Protein AF-A0A3A6NWC3-F1 (afdb_monomer)

Structure (mmCIF, N/CA/C/O backbone):
data_AF-A0A3A6NWC3-F1
#
_entry.id   AF-A0A3A6NWC3-F1
#
loop_
_atom_site.group_PDB
_atom_site.id
_atom_site.type_symbol
_atom_site.label_atom_id
_atom_site.label_alt_id
_atom_site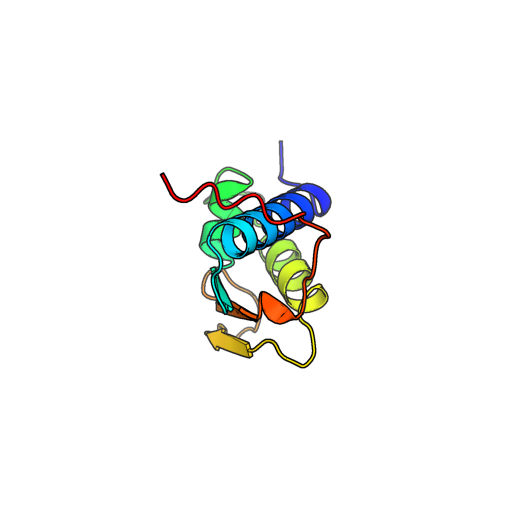.label_comp_id
_atom_site.label_asym_id
_atom_site.label_entity_id
_atom_site.label_seq_id
_atom_site.pdbx_PDB_ins_code
_atom_site.Cartn_x
_atom_site.Cartn_y
_atom_site.Cartn_z
_atom_site.occupancy
_atom_site.B_iso_or_equiv
_atom_site.auth_seq_id
_atom_site.auth_comp_id
_atom_site.auth_asym_id
_atom_site.auth_atom_id
_atom_site.pdbx_PDB_model_num
ATOM 1 N N . MET A 1 1 ? 21.451 2.843 -5.170 1.00 59.12 1 MET A N 1
ATOM 2 C CA . MET A 1 1 ? 21.120 1.464 -4.735 1.00 59.12 1 MET A CA 1
ATOM 3 C C . MET A 1 1 ? 19.718 1.138 -5.239 1.00 59.12 1 MET A C 1
ATOM 5 O O . MET A 1 1 ? 18.889 2.038 -5.213 1.00 59.12 1 MET A O 1
ATOM 9 N N . ALA A 1 2 ? 19.438 -0.071 -5.735 1.00 66.44 2 ALA A N 1
ATOM 10 C CA . ALA A 1 2 ? 18.072 -0.419 -6.150 1.00 66.44 2 ALA A CA 1
ATOM 11 C C . ALA A 1 2 ? 17.194 -0.714 -4.914 1.00 66.44 2 ALA A C 1
ATOM 13 O O . ALA A 1 2 ? 17.676 -1.408 -4.018 1.00 66.44 2 ALA A O 1
ATOM 14 N N . PRO A 1 3 ? 15.934 -0.239 -4.857 1.00 73.81 3 PRO A N 1
ATOM 15 C CA . PRO A 1 3 ? 15.071 -0.425 -3.690 1.00 73.81 3 PRO A CA 1
ATOM 16 C C . PRO A 1 3 ? 14.721 -1.903 -3.491 1.00 73.81 3 PRO A C 1
ATOM 18 O O . PRO A 1 3 ? 14.268 -2.571 -4.428 1.00 73.81 3 PRO A O 1
ATOM 21 N N . THR A 1 4 ? 14.942 -2.433 -2.288 1.00 83.19 4 THR A N 1
ATOM 22 C CA . THR A 1 4 ? 14.713 -3.837 -1.923 1.00 83.19 4 THR A CA 1
ATOM 23 C C . THR A 1 4 ? 13.231 -4.128 -1.642 1.00 83.19 4 THR A C 1
ATOM 25 O O . THR A 1 4 ? 12.399 -3.231 -1.585 1.00 83.19 4 THR A O 1
ATOM 28 N N . ALA A 1 5 ? 12.864 -5.411 -1.536 1.00 84.19 5 ALA A N 1
ATOM 29 C CA . ALA A 1 5 ? 11.494 -5.812 -1.200 1.00 84.19 5 ALA A CA 1
ATOM 30 C C . ALA A 1 5 ? 11.122 -5.305 0.205 1.00 84.19 5 ALA A C 1
ATOM 32 O O . ALA A 1 5 ? 10.017 -4.831 0.440 1.00 84.19 5 ALA A O 1
ATOM 33 N N . GLN A 1 6 ? 12.095 -5.341 1.112 1.00 85.88 6 GLN A N 1
ATOM 34 C CA . GLN A 1 6 ? 11.950 -4.855 2.471 1.00 85.88 6 GLN A CA 1
ATOM 35 C C . GLN A 1 6 ? 11.724 -3.341 2.522 1.00 85.88 6 GLN A C 1
ATOM 37 O O . GLN A 1 6 ? 10.893 -2.894 3.301 1.00 85.88 6 GLN A O 1
ATOM 42 N N . ASP A 1 7 ? 12.365 -2.559 1.649 1.00 85.88 7 ASP A N 1
ATOM 43 C CA . ASP A 1 7 ? 12.145 -1.106 1.610 1.00 85.88 7 ASP A CA 1
ATOM 44 C C . ASP A 1 7 ? 10.699 -0.756 1.213 1.00 85.88 7 ASP A C 1
ATOM 46 O O . ASP A 1 7 ? 10.074 0.119 1.813 1.00 85.88 7 ASP A O 1
ATOM 50 N N . PHE A 1 8 ? 10.122 -1.493 0.253 1.00 85.69 8 PHE A N 1
ATOM 51 C CA . PHE A 1 8 ? 8.706 -1.346 -0.109 1.00 85.69 8 PHE A CA 1
ATOM 52 C C . PHE A 1 8 ? 7.766 -1.769 1.023 1.00 85.69 8 PHE A C 1
ATOM 54 O O . PHE A 1 8 ? 6.756 -1.104 1.247 1.00 85.69 8 PHE A O 1
ATOM 61 N N . GLN A 1 9 ? 8.093 -2.852 1.735 1.00 89.19 9 GLN A N 1
ATOM 62 C CA . GLN A 1 9 ? 7.323 -3.300 2.896 1.00 89.19 9 GLN A CA 1
ATOM 63 C C . GLN A 1 9 ? 7.326 -2.233 4.000 1.00 89.19 9 GLN A C 1
ATOM 65 O O . GLN A 1 9 ? 6.260 -1.844 4.473 1.00 89.19 9 GLN A O 1
ATOM 70 N N . SER A 1 10 ? 8.499 -1.700 4.350 1.00 89.12 10 SER A N 1
ATOM 71 C CA . SER A 1 10 ? 8.649 -0.657 5.370 1.00 89.12 10 SER A CA 1
ATOM 72 C C . SER A 1 10 ? 7.864 0.607 5.018 1.00 89.12 10 SER A C 1
ATOM 74 O O . SER A 1 10 ? 7.114 1.116 5.847 1.00 89.12 10 SER A O 1
ATOM 76 N N . ALA A 1 11 ? 7.955 1.087 3.773 1.00 89.38 11 ALA A N 1
ATOM 77 C CA . ALA A 1 11 ? 7.210 2.272 3.346 1.00 89.38 11 ALA A CA 1
ATOM 78 C C . ALA A 1 11 ? 5.687 2.056 3.341 1.00 89.38 11 ALA A C 1
ATOM 80 O O . ALA A 1 11 ? 4.927 2.981 3.636 1.00 89.38 11 ALA A O 1
ATOM 81 N N . LEU A 1 12 ? 5.228 0.839 3.029 1.00 89.25 12 LEU A N 1
ATOM 82 C CA . LEU A 1 12 ? 3.812 0.485 3.105 1.00 89.25 12 LEU A CA 1
ATOM 83 C C . LEU A 1 12 ? 3.323 0.485 4.563 1.00 89.25 12 LEU A C 1
ATOM 85 O O . LEU A 1 12 ? 2.273 1.048 4.871 1.00 89.25 12 LEU A O 1
ATOM 89 N N . GLU A 1 13 ? 4.110 -0.081 5.476 1.00 88.56 13 GLU A N 1
ATOM 90 C CA . GLU A 1 13 ? 3.815 -0.073 6.910 1.00 88.56 13 GLU A CA 1
ATOM 91 C C . GLU A 1 13 ? 3.810 1.340 7.502 1.00 88.56 13 GLU A C 1
ATOM 93 O O . GLU A 1 13 ? 2.949 1.664 8.322 1.00 88.56 13 GLU A O 1
ATOM 98 N N . GLU A 1 14 ? 4.730 2.206 7.079 1.00 88.50 14 GLU A N 1
ATOM 99 C CA . GLU A 1 14 ? 4.730 3.622 7.452 1.00 88.50 14 GLU A CA 1
ATOM 100 C C . GLU A 1 14 ? 3.467 4.342 6.978 1.00 88.50 14 GLU A C 1
ATOM 102 O O . GLU A 1 14 ? 2.886 5.121 7.738 1.00 88.50 14 GLU A O 1
ATOM 107 N N . ALA A 1 15 ? 3.005 4.062 5.756 1.00 88.44 15 ALA A N 1
ATOM 108 C CA . ALA A 1 15 ? 1.755 4.613 5.245 1.00 88.44 15 ALA A CA 1
ATOM 109 C C . ALA A 1 15 ? 0.559 4.169 6.106 1.00 88.44 15 ALA A C 1
ATOM 111 O O . ALA A 1 15 ? -0.264 5.002 6.491 1.00 88.44 15 ALA A O 1
ATOM 112 N N . PHE A 1 16 ? 0.502 2.891 6.499 1.00 86.50 16 PHE A N 1
ATOM 113 C CA . PHE A 1 16 ? -0.535 2.390 7.408 1.00 86.50 16 PHE A CA 1
ATOM 114 C C . PHE A 1 16 ? -0.479 3.038 8.789 1.00 86.50 16 PHE A C 1
ATOM 116 O O . PHE A 1 16 ? -1.524 3.424 9.315 1.00 86.50 16 PHE A O 1
ATOM 123 N N . LYS A 1 17 ? 0.717 3.187 9.370 1.00 85.69 17 LYS A N 1
ATOM 124 C CA . LYS A 1 17 ? 0.909 3.871 10.658 1.00 85.69 17 LYS A CA 1
ATOM 125 C C . LYS A 1 17 ? 0.466 5.331 10.580 1.00 85.69 17 LYS A C 1
ATOM 127 O O . LYS A 1 17 ? -0.223 5.809 11.475 1.00 85.69 17 LYS A O 1
ATOM 132 N N . SER A 1 18 ? 0.819 6.032 9.503 1.00 86.00 18 SER A N 1
ATOM 133 C CA . SER A 1 18 ? 0.438 7.432 9.305 1.00 86.00 18 SER A CA 1
ATOM 134 C C . SER A 1 18 ? -1.078 7.604 9.182 1.00 86.00 18 SER A C 1
ATOM 136 O O . SER A 1 18 ? -1.642 8.449 9.875 1.00 86.00 18 SER A O 1
ATOM 138 N N . ALA A 1 19 ? -1.750 6.769 8.384 1.00 85.62 19 ALA A N 1
ATOM 139 C CA . ALA A 1 19 ? -3.208 6.804 8.250 1.00 85.62 19 ALA A CA 1
ATOM 140 C C . ALA A 1 19 ? -3.925 6.503 9.576 1.00 85.62 19 ALA A C 1
ATOM 142 O O . ALA A 1 19 ? -4.891 7.171 9.937 1.00 85.62 19 ALA A O 1
ATOM 143 N N . GLN A 1 20 ? -3.411 5.547 10.354 1.00 82.88 20 GLN A N 1
ATOM 144 C CA . GLN A 1 20 ? -3.944 5.249 11.686 1.00 82.88 20 GLN A CA 1
ATOM 145 C C . GLN A 1 20 ? -3.763 6.407 12.665 1.00 82.88 20 GLN A C 1
ATOM 147 O O . GLN A 1 20 ? -4.700 6.732 13.390 1.00 82.88 20 GLN A O 1
ATOM 152 N N . ASN A 1 21 ? -2.595 7.055 12.667 1.00 82.31 21 ASN A N 1
ATOM 153 C CA . ASN A 1 21 ? -2.338 8.224 13.511 1.00 82.3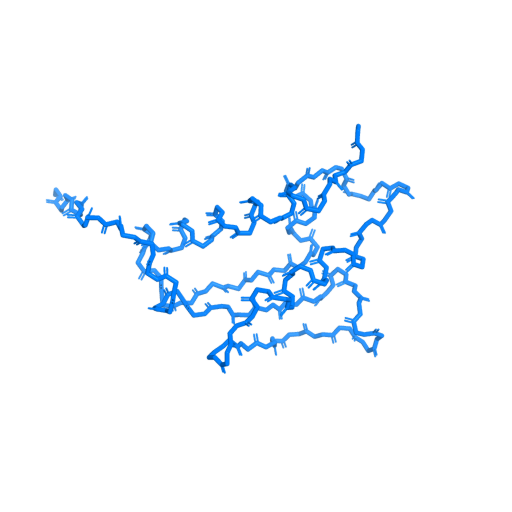1 21 ASN A CA 1
ATOM 154 C C . ASN A 1 21 ? -3.277 9.390 13.173 1.00 82.31 21 ASN A C 1
ATOM 156 O O . ASN A 1 21 ? -3.694 10.126 14.065 1.00 82.31 21 ASN A O 1
ATOM 160 N N . GLN A 1 22 ? -3.646 9.528 11.899 1.00 83.19 22 GLN A N 1
ATOM 161 C CA . GLN A 1 22 ? -4.628 10.512 11.438 1.00 83.19 22 GLN A CA 1
ATOM 162 C C . GLN A 1 22 ? -6.076 10.106 11.771 1.00 83.19 22 GLN A C 1
ATOM 164 O O . GLN A 1 22 ? -6.972 10.948 11.773 1.00 83.19 22 GLN A O 1
ATOM 169 N N . GLY A 1 23 ? -6.312 8.845 12.146 1.00 83.06 23 GLY A N 1
ATOM 170 C CA . GLY A 1 23 ? -7.644 8.310 12.424 1.00 83.06 23 GLY A CA 1
ATOM 171 C C . GLY A 1 23 ? -8.467 8.064 11.159 1.00 83.06 23 GLY A C 1
ATOM 172 O O . GLY A 1 23 ? -9.694 8.092 11.219 1.00 83.06 23 GLY A O 1
ATOM 173 N N . GLU A 1 24 ? -7.804 7.846 10.024 1.00 83.94 24 GLU A N 1
ATOM 174 C CA . GLU A 1 24 ? -8.452 7.555 8.748 1.00 83.94 24 GLU A CA 1
ATOM 175 C C . GLU A 1 24 ? -9.114 6.170 8.775 1.00 83.94 24 GLU A C 1
ATOM 177 O O . GLU A 1 24 ? -8.573 5.205 9.321 1.00 83.94 24 GLU A O 1
ATOM 182 N N . ALA A 1 25 ? -10.295 6.044 8.165 1.00 85.62 25 ALA A N 1
ATOM 183 C CA . ALA A 1 25 ? -10.988 4.758 8.057 1.00 85.62 25 ALA A CA 1
ATOM 184 C C . ALA A 1 25 ? -10.352 3.850 6.987 1.00 85.62 25 ALA A C 1
ATOM 186 O O . ALA A 1 25 ? -10.380 2.618 7.101 1.00 85.62 25 ALA A O 1
ATOM 187 N N . TYR A 1 26 ? -9.772 4.457 5.952 1.00 88.12 26 TYR A N 1
ATOM 188 C CA . TYR A 1 26 ? -9.118 3.793 4.835 1.00 88.12 26 TYR A CA 1
ATOM 189 C C . TYR A 1 26 ? -7.958 4.644 4.307 1.00 88.12 26 TYR A C 1
ATOM 191 O O . TYR A 1 26 ? -7.944 5.851 4.497 1.00 88.12 26 TYR A O 1
ATOM 199 N N . ILE A 1 27 ? -7.006 4.020 3.619 1.00 90.50 27 ILE A N 1
ATOM 200 C CA . ILE A 1 27 ? -5.926 4.706 2.905 1.00 90.50 27 ILE A CA 1
ATOM 201 C C . ILE A 1 27 ? -5.822 4.165 1.485 1.00 90.50 27 ILE A C 1
ATOM 203 O O . ILE A 1 27 ? -5.791 2.951 1.269 1.00 90.50 27 ILE A O 1
ATOM 207 N N . ASP A 1 28 ? -5.721 5.077 0.524 1.00 92.06 28 ASP A N 1
ATOM 208 C CA . ASP A 1 28 ? -5.543 4.754 -0.885 1.00 92.06 28 ASP A CA 1
ATOM 209 C C . ASP A 1 28 ? -4.058 4.851 -1.234 1.00 92.06 28 ASP A C 1
ATOM 211 O O . ASP A 1 28 ? -3.465 5.928 -1.222 1.00 92.06 28 ASP A O 1
ATOM 215 N N . ILE A 1 29 ? -3.438 3.710 -1.534 1.00 90.56 29 ILE A N 1
ATOM 216 C CA . ILE A 1 29 ? -2.015 3.643 -1.865 1.00 90.56 29 ILE A CA 1
ATOM 217 C C . ILE A 1 29 ? -1.869 3.305 -3.340 1.00 90.56 29 ILE A C 1
ATOM 219 O O . ILE A 1 29 ? -2.327 2.260 -3.813 1.00 90.56 29 ILE A O 1
ATOM 223 N N . LYS A 1 30 ? -1.182 4.188 -4.065 1.00 90.69 30 LYS A N 1
ATOM 224 C CA . LYS A 1 30 ? -0.793 3.988 -5.458 1.00 90.69 30 LYS A CA 1
ATOM 225 C C . LYS A 1 30 ? 0.627 3.439 -5.538 1.00 90.69 30 LYS A C 1
ATOM 227 O O . LYS A 1 30 ? 1.568 4.030 -5.014 1.00 90.69 30 LYS A O 1
ATOM 232 N N . SER A 1 31 ? 0.787 2.337 -6.262 1.00 86.19 31 SER A N 1
ATOM 233 C CA . SER A 1 31 ? 2.075 1.671 -6.523 1.00 86.19 31 SER A CA 1
ATOM 234 C C . SER A 1 31 ? 3.146 2.610 -7.084 1.00 86.19 31 SER A C 1
ATOM 236 O O . SER A 1 31 ? 4.297 2.558 -6.654 1.00 86.19 31 SER A O 1
ATOM 238 N N . GLY A 1 32 ? 2.773 3.500 -8.008 1.00 84.94 32 GLY A N 1
ATOM 239 C CA . GLY A 1 32 ? 3.680 4.506 -8.557 1.00 84.94 32 GLY A CA 1
ATOM 240 C C . GLY A 1 32 ? 4.189 5.503 -7.514 1.00 84.94 32 GLY A C 1
ATOM 241 O O . GLY A 1 32 ? 5.365 5.859 -7.544 1.00 84.94 32 GLY A O 1
ATOM 242 N N . ASP A 1 33 ? 3.342 5.915 -6.570 1.00 86.31 33 ASP A N 1
ATOM 243 C CA . ASP A 1 33 ? 3.717 6.882 -5.533 1.00 86.31 33 ASP A CA 1
ATOM 244 C C . ASP A 1 33 ? 4.529 6.211 -4.422 1.00 86.31 33 ASP A C 1
ATOM 246 O O . ASP A 1 33 ? 5.541 6.758 -3.985 1.00 86.31 33 ASP A O 1
ATOM 250 N N . LEU A 1 34 ? 4.172 4.976 -4.045 1.00 85.75 34 LEU A N 1
ATOM 251 C CA . LEU A 1 34 ? 4.981 4.154 -3.143 1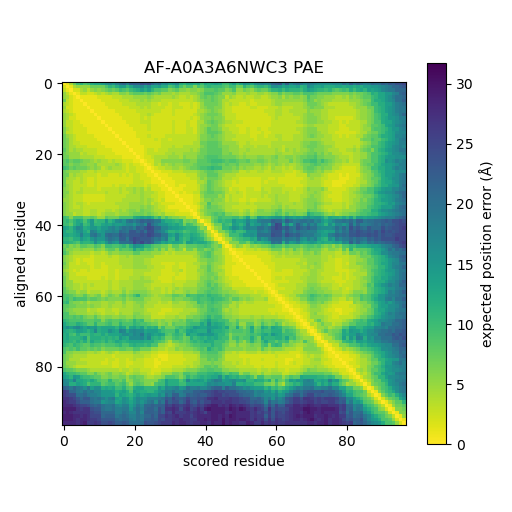.00 85.75 34 LEU A CA 1
ATOM 252 C C . LEU A 1 34 ? 6.386 3.939 -3.721 1.00 85.75 34 LEU A C 1
ATOM 254 O O . LEU A 1 34 ? 7.382 4.077 -3.017 1.00 85.75 34 LEU A O 1
ATOM 258 N N . HIS A 1 35 ? 6.484 3.673 -5.025 1.00 81.31 35 HIS A N 1
ATOM 259 C CA . HIS A 1 35 ? 7.772 3.480 -5.679 1.00 81.31 35 HIS A CA 1
ATOM 260 C C . HIS A 1 35 ? 8.614 4.757 -5.741 1.00 81.31 35 HIS A C 1
ATOM 262 O O . HIS A 1 35 ? 9.825 4.681 -5.547 1.00 81.31 35 HIS A O 1
ATOM 268 N N . LYS A 1 36 ? 7.997 5.920 -5.973 1.00 82.31 36 LYS A N 1
ATOM 269 C CA . LYS A 1 36 ? 8.684 7.221 -5.893 1.00 82.31 36 LYS A CA 1
ATOM 270 C C . LYS A 1 36 ? 9.173 7.543 -4.481 1.00 82.31 36 LYS A C 1
ATOM 272 O O . LYS A 1 36 ? 10.179 8.221 -4.328 1.00 82.31 36 LYS A O 1
ATOM 277 N N . ARG A 1 37 ? 8.455 7.082 -3.452 1.00 80.19 37 ARG A N 1
ATOM 278 C CA . ARG A 1 37 ? 8.806 7.328 -2.047 1.00 80.19 37 ARG A CA 1
ATOM 279 C C . ARG A 1 37 ? 10.009 6.506 -1.586 1.00 80.19 37 ARG A C 1
ATOM 281 O O . ARG A 1 37 ? 10.778 6.979 -0.760 1.00 80.19 37 ARG A O 1
ATOM 288 N N . VAL A 1 38 ? 10.159 5.290 -2.109 1.00 80.19 38 VAL A N 1
ATOM 289 C CA . VAL A 1 38 ? 11.220 4.350 -1.712 1.00 80.19 38 VAL A CA 1
ATOM 290 C C . VAL A 1 38 ? 12.509 4.532 -2.528 1.00 80.19 38 VAL A C 1
ATOM 292 O O . VAL A 1 38 ? 13.588 4.176 -2.063 1.00 80.19 38 VAL A O 1
ATOM 295 N N . GLY A 1 39 ? 12.440 5.093 -3.738 1.00 69.56 39 GLY A N 1
ATOM 296 C CA . GLY A 1 39 ? 13.636 5.350 -4.541 1.00 69.56 39 GLY A CA 1
ATOM 297 C C . GLY A 1 39 ? 13.380 6.199 -5.783 1.00 69.56 39 GLY A C 1
ATOM 298 O O . GLY A 1 39 ? 12.270 6.671 -6.020 1.00 69.56 39 GLY A O 1
ATOM 299 N N . GLU A 1 40 ? 14.415 6.371 -6.609 1.00 58.16 40 GLU A N 1
ATOM 300 C CA . GLU A 1 40 ? 14.311 7.127 -7.859 1.00 58.16 40 GLU A CA 1
ATOM 301 C C . GLU A 1 40 ? 13.425 6.395 -8.874 1.00 58.16 40 GLU A C 1
ATOM 303 O O . GLU A 1 40 ? 13.747 5.318 -9.385 1.00 58.16 40 GLU A O 1
ATOM 308 N N . TYR A 1 41 ? 12.280 7.005 -9.172 1.00 55.16 41 TYR A N 1
ATOM 309 C CA . TYR A 1 41 ? 11.455 6.662 -10.318 1.00 55.16 41 TYR A CA 1
ATOM 310 C C . TYR A 1 41 ? 11.313 7.885 -11.230 1.00 55.16 41 TYR A C 1
ATOM 312 O O . TYR A 1 41 ? 10.937 8.948 -10.728 1.00 55.16 41 TYR A O 1
ATOM 320 N N . PRO A 1 42 ? 11.500 7.739 -12.556 1.00 50.62 42 PRO A N 1
ATOM 321 C CA . PRO A 1 42 ? 11.807 6.501 -13.282 1.00 50.62 42 PRO A CA 1
ATOM 322 C C . PRO A 1 42 ? 13.312 6.169 -13.271 1.00 50.62 42 PRO A C 1
ATOM 324 O O . PRO A 1 42 ? 14.126 6.955 -13.735 1.00 50.62 42 PRO A O 1
ATOM 327 N N . GLY A 1 43 ? 13.678 4.983 -12.778 1.00 54.47 43 GLY A N 1
ATOM 328 C CA . GLY A 1 43 ? 15.042 4.448 -12.837 1.00 54.47 43 GLY A CA 1
ATOM 329 C C . 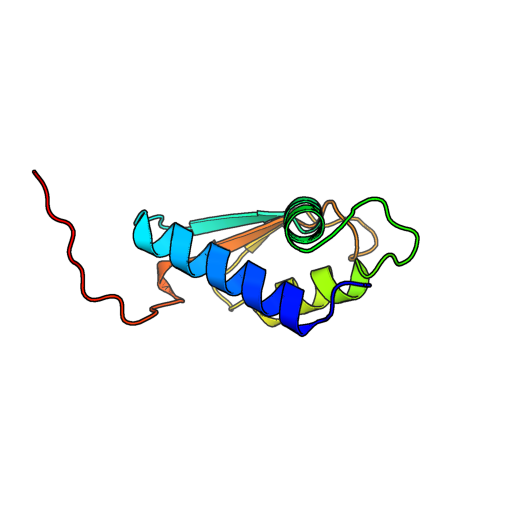GLY A 1 43 ? 15.072 3.098 -13.555 1.00 54.47 43 GLY A C 1
ATOM 330 O O . GLY A 1 43 ? 14.107 2.337 -13.478 1.00 54.47 43 GLY A O 1
ATOM 331 N N . SER A 1 44 ? 16.183 2.782 -14.229 1.00 53.41 44 SER A N 1
ATOM 332 C CA . SER A 1 44 ? 16.355 1.620 -15.125 1.00 53.41 44 SER A CA 1
ATOM 333 C C . SER A 1 44 ? 16.089 0.252 -14.481 1.00 53.41 44 SER A C 1
ATOM 335 O O . SER A 1 44 ? 15.885 -0.735 -15.182 1.00 53.41 44 SER A O 1
ATOM 337 N N . ASN A 1 45 ? 16.065 0.179 -13.148 1.00 57.47 45 ASN A N 1
ATOM 338 C CA . ASN A 1 45 ? 15.779 -1.038 -12.398 1.00 57.47 45 ASN A CA 1
ATOM 339 C C . ASN A 1 45 ? 14.315 -1.028 -11.930 1.00 57.47 45 ASN A C 1
ATOM 341 O O . ASN A 1 45 ? 14.010 -0.807 -10.756 1.00 57.47 45 ASN A O 1
ATOM 345 N N . HIS A 1 46 ? 13.396 -1.220 -12.882 1.00 61.97 46 HIS A N 1
ATOM 346 C CA . HIS A 1 46 ? 11.949 -1.210 -12.662 1.00 61.97 46 HIS A CA 1
ATOM 347 C C . HIS A 1 46 ? 11.498 -2.382 -11.773 1.00 61.97 46 HIS A C 1
ATOM 349 O O . HIS A 1 46 ? 10.930 -3.367 -12.240 1.00 61.97 46 HIS A O 1
ATOM 355 N N . ARG A 1 47 ? 11.662 -2.254 -10.453 1.00 72.88 47 ARG A N 1
ATOM 356 C CA . ARG A 1 47 ? 11.169 -3.222 -9.451 1.00 72.88 47 ARG A CA 1
ATOM 357 C C . ARG A 1 47 ? 9.669 -3.041 -9.175 1.00 72.88 47 ARG A C 1
ATOM 359 O O . ARG A 1 47 ? 9.164 -3.365 -8.104 1.00 72.88 47 ARG A O 1
ATOM 366 N N . MET A 1 48 ? 8.943 -2.548 -10.178 1.00 76.88 48 MET A N 1
ATOM 367 C CA . MET A 1 48 ? 7.500 -2.336 -10.152 1.00 76.88 48 MET A CA 1
ATOM 368 C C . MET A 1 48 ? 6.703 -3.634 -9.935 1.00 76.88 48 MET A C 1
ATOM 370 O O . MET A 1 48 ? 5.742 -3.582 -9.167 1.00 76.88 48 MET A O 1
ATOM 374 N N . PRO A 1 49 ? 7.088 -4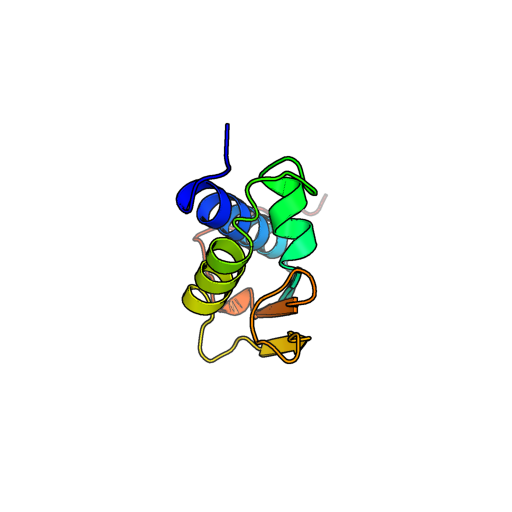.796 -10.514 1.00 81.94 49 PRO A N 1
ATOM 375 C CA . PRO A 1 49 ? 6.433 -6.066 -10.200 1.00 81.94 49 PRO A CA 1
ATOM 376 C C . PRO A 1 49 ? 6.543 -6.408 -8.710 1.00 81.94 49 PRO A C 1
ATOM 378 O O . PRO A 1 49 ? 5.540 -6.731 -8.089 1.00 81.94 49 PRO A O 1
ATOM 381 N N . VAL A 1 50 ? 7.725 -6.215 -8.111 1.00 83.56 50 VAL A N 1
ATOM 382 C CA . VAL A 1 50 ? 7.968 -6.467 -6.679 1.00 83.56 50 VAL A CA 1
ATOM 383 C C . VAL A 1 50 ? 7.111 -5.550 -5.802 1.00 83.56 50 VAL A C 1
ATOM 385 O O . VAL A 1 50 ? 6.492 -6.020 -4.853 1.00 83.56 50 VAL A O 1
ATOM 388 N N . CYS A 1 51 ? 7.030 -4.257 -6.136 1.00 84.12 51 CYS A N 1
ATOM 389 C CA . CYS A 1 51 ? 6.165 -3.301 -5.438 1.00 84.12 51 CYS A CA 1
ATOM 390 C C . CYS A 1 51 ? 4.685 -3.729 -5.501 1.00 84.12 51 CYS A C 1
ATOM 392 O O . CYS A 1 51 ? 4.017 -3.821 -4.471 1.00 84.12 51 CYS A O 1
ATOM 394 N N . CYS A 1 52 ? 4.189 -4.069 -6.697 1.00 85.38 52 CYS A N 1
ATOM 395 C CA . CYS A 1 52 ? 2.814 -4.540 -6.886 1.00 85.38 52 CYS A CA 1
ATOM 396 C C . CYS A 1 52 ? 2.537 -5.834 -6.109 1.00 85.38 52 CYS A C 1
ATOM 398 O O . CYS A 1 52 ? 1.477 -5.964 -5.497 1.00 85.38 52 CYS A O 1
ATOM 400 N N . ASP A 1 53 ? 3.478 -6.778 -6.121 1.00 87.88 53 ASP A N 1
ATOM 401 C CA . ASP A 1 53 ? 3.349 -8.053 -5.421 1.00 87.88 53 ASP A CA 1
ATOM 402 C C . ASP A 1 53 ? 3.305 -7.852 -3.904 1.00 87.88 53 ASP A C 1
ATOM 404 O O . ASP A 1 53 ? 2.483 -8.474 -3.237 1.00 87.88 53 ASP A O 1
ATOM 408 N N . ILE A 1 54 ? 4.126 -6.955 -3.349 1.00 88.94 54 ILE A N 1
ATOM 409 C CA . ILE A 1 54 ? 4.099 -6.632 -1.915 1.00 88.94 54 ILE A CA 1
ATOM 410 C C . ILE A 1 54 ? 2.783 -5.985 -1.513 1.00 88.94 54 ILE A C 1
ATOM 412 O O . ILE A 1 54 ? 2.193 -6.393 -0.513 1.00 88.94 54 ILE A O 1
ATOM 416 N N . MET A 1 55 ? 2.290 -5.027 -2.298 1.00 88.25 55 MET A N 1
ATOM 417 C CA . MET A 1 55 ? 0.984 -4.425 -2.038 1.00 88.25 55 MET A CA 1
ATOM 418 C C . MET A 1 55 ? -0.112 -5.500 -2.015 1.00 88.25 55 MET A C 1
ATOM 420 O O . MET A 1 55 ? -0.830 -5.637 -1.030 1.00 88.25 55 MET A O 1
ATOM 424 N N . LYS A 1 56 ? -0.179 -6.349 -3.046 1.00 87.56 56 LYS A N 1
ATOM 425 C CA . LYS A 1 56 ? -1.178 -7.427 -3.118 1.00 87.56 56 LYS A CA 1
ATOM 426 C C . LYS A 1 56 ? -1.040 -8.454 -1.996 1.00 87.56 56 LYS A C 1
ATOM 428 O O . LYS A 1 56 ? -2.050 -8.904 -1.474 1.00 87.56 56 LYS A O 1
ATOM 433 N N . ARG A 1 57 ? 0.182 -8.820 -1.598 1.00 89.00 57 ARG A N 1
ATOM 434 C CA . ARG A 1 57 ? 0.424 -9.754 -0.482 1.00 89.00 57 ARG A CA 1
ATOM 435 C C . ARG A 1 57 ? -0.023 -9.194 0.865 1.00 89.00 57 ARG A C 1
ATOM 437 O O . ARG A 1 57 ? -0.412 -9.968 1.730 1.00 89.00 57 ARG A O 1
ATOM 444 N N . ASN A 1 58 ? 0.046 -7.876 1.044 1.00 86.69 58 ASN A N 1
ATOM 445 C CA . ASN A 1 58 ? -0.416 -7.224 2.266 1.00 86.69 58 ASN A CA 1
ATOM 446 C C . ASN A 1 58 ? -1.926 -6.988 2.283 1.00 86.69 58 ASN A C 1
ATOM 448 O O . ASN A 1 58 ? -2.439 -6.639 3.345 1.00 86.69 58 ASN A O 1
ATOM 452 N N . MET A 1 59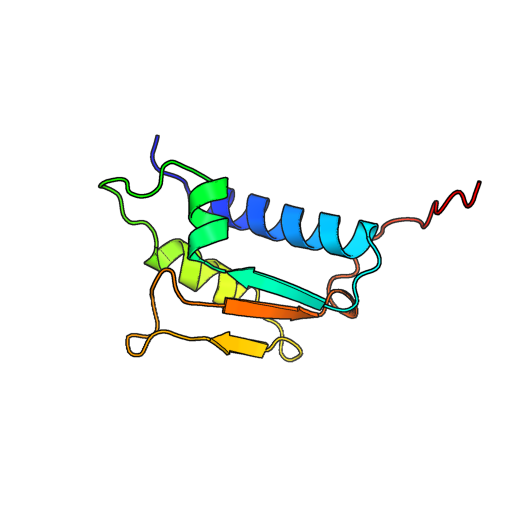 ? -2.631 -7.167 1.160 1.00 87.31 59 MET A N 1
ATOM 453 C CA . MET A 1 59 ? -4.085 -7.049 1.126 1.00 87.31 59 MET A CA 1
ATOM 454 C C . MET A 1 59 ? -4.743 -8.095 2.023 1.00 87.31 59 MET A C 1
ATOM 456 O O . MET A 1 59 ? -4.441 -9.288 1.970 1.00 87.31 59 MET A O 1
ATOM 460 N N . LYS A 1 60 ? -5.709 -7.639 2.808 1.00 84.38 60 LYS A N 1
ATOM 461 C CA . LYS A 1 60 ? -6.652 -8.457 3.560 1.00 84.38 60 LYS A CA 1
ATOM 462 C C . LYS A 1 60 ? -7.974 -8.551 2.805 1.00 84.38 60 LYS A C 1
ATOM 464 O O . LYS A 1 60 ? -8.277 -7.748 1.930 1.00 84.38 60 LYS A O 1
ATOM 469 N N . THR A 1 61 ? -8.823 -9.489 3.218 1.00 81.75 61 THR A N 1
ATOM 470 C CA . THR A 1 61 ? -10.167 -9.708 2.649 1.00 81.75 61 THR A CA 1
ATOM 471 C C . THR A 1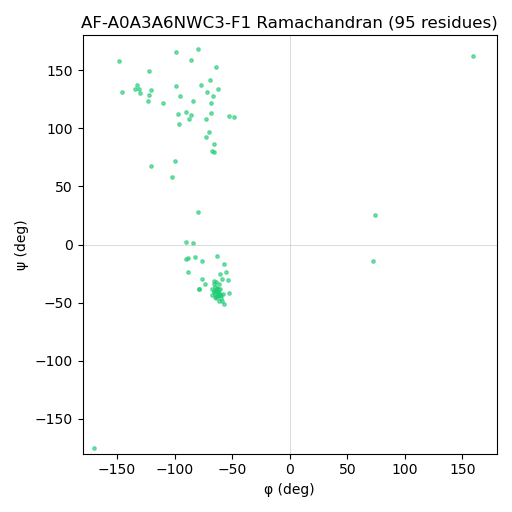 61 ? -11.054 -8.455 2.658 1.00 81.75 61 THR A C 1
ATOM 473 O O . THR A 1 61 ? -11.997 -8.358 1.882 1.00 81.75 61 THR A O 1
ATOM 476 N N . ALA A 1 62 ? -10.774 -7.496 3.543 1.00 83.50 62 ALA A N 1
ATOM 477 C CA . ALA A 1 62 ? -11.545 -6.265 3.675 1.00 83.50 62 ALA A 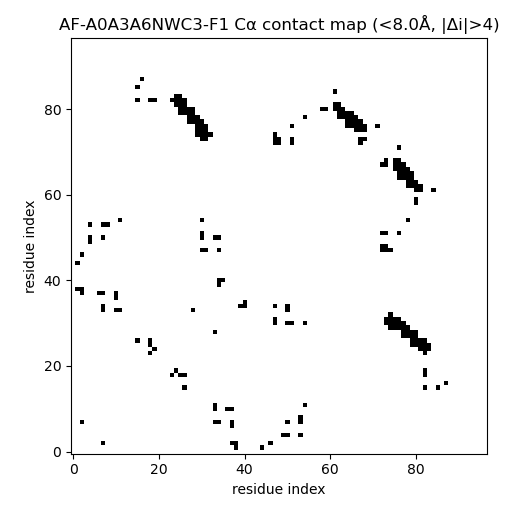CA 1
ATOM 478 C C . ALA A 1 62 ? -11.065 -5.120 2.757 1.00 83.50 62 ALA A C 1
ATOM 480 O O . ALA A 1 62 ? -11.771 -4.111 2.655 1.00 83.50 62 ALA A O 1
ATOM 481 N N . ASP A 1 63 ? -9.898 -5.263 2.124 1.00 88.12 63 ASP A N 1
ATOM 482 C CA . ASP A 1 63 ? -9.281 -4.253 1.261 1.00 88.12 63 ASP A CA 1
ATOM 483 C C . ASP A 1 63 ? -9.800 -4.353 -0.176 1.00 88.12 63 ASP A C 1
ATOM 485 O O . ASP A 1 63 ? -10.321 -5.383 -0.605 1.00 88.12 63 ASP A O 1
ATOM 489 N N . GLN A 1 64 ? -9.675 -3.265 -0.935 1.00 89.88 64 GLN A N 1
ATOM 490 C CA . GLN A 1 64 ? -10.239 -3.165 -2.280 1.00 89.88 64 GLN A CA 1
ATOM 491 C C . GLN A 1 64 ? -9.226 -2.618 -3.278 1.00 89.88 64 GLN A C 1
ATOM 493 O O . GLN A 1 64 ? -8.530 -1.644 -3.013 1.00 89.88 64 GLN A O 1
ATOM 498 N N . ILE A 1 65 ? -9.176 -3.211 -4.469 1.00 89.88 65 ILE A N 1
ATOM 499 C CA . ILE A 1 65 ? -8.398 -2.667 -5.584 1.00 89.88 65 ILE A CA 1
ATOM 500 C C . ILE A 1 65 ? -9.277 -1.640 -6.295 1.00 89.88 65 ILE A C 1
ATOM 502 O O . ILE A 1 65 ? -10.279 -2.006 -6.903 1.00 89.88 65 ILE A O 1
ATOM 506 N N . LEU A 1 66 ? -8.918 -0.359 -6.201 1.00 89.06 66 LEU A N 1
ATOM 507 C CA . LEU A 1 66 ? -9.660 0.724 -6.856 1.00 89.06 66 LEU A CA 1
ATOM 508 C C . LEU A 1 66 ? -9.325 0.812 -8.342 1.00 89.06 66 LEU A C 1
ATOM 510 O O . LEU A 1 66 ? -10.188 1.086 -9.170 1.00 89.06 66 LEU A O 1
ATOM 514 N N . GLN A 1 67 ? -8.056 0.594 -8.679 1.00 87.31 67 GLN A N 1
ATOM 515 C CA . GLN A 1 67 ? -7.574 0.693 -10.045 1.00 87.31 67 GLN A CA 1
ATOM 516 C C . GLN A 1 67 ? -6.482 -0.343 -10.267 1.00 87.31 67 GLN A C 1
ATOM 518 O O . GLN A 1 67 ? -5.548 -0.450 -9.477 1.00 87.31 67 GLN A O 1
ATOM 523 N N . GLN A 1 68 ? -6.580 -1.099 -11.357 1.00 83.88 68 GLN A N 1
ATOM 524 C CA . GLN A 1 68 ? -5.567 -2.071 -11.751 1.00 83.88 68 GLN A CA 1
ATOM 525 C C . GLN A 1 68 ? -5.275 -1.924 -13.247 1.00 83.88 68 GLN A C 1
ATOM 527 O O . GLN A 1 68 ? -6.211 -1.836 -14.042 1.00 83.88 68 GLN A O 1
ATOM 532 N N . PRO A 1 69 ? -3.998 -1.897 -13.666 1.00 79.31 69 PRO A N 1
ATOM 533 C CA . PRO A 1 69 ? -3.665 -1.926 -15.084 1.00 79.31 69 PRO A CA 1
ATOM 534 C C . PRO A 1 69 ? -4.113 -3.254 -15.725 1.00 79.31 69 PRO A C 1
ATOM 536 O O . PRO A 1 69 ? -4.105 -4.284 -15.049 1.00 79.31 69 PRO A O 1
ATOM 539 N N . PRO A 1 70 ? -4.418 -3.283 -17.035 1.00 70.88 70 PRO A N 1
ATOM 540 C CA . PRO A 1 70 ? -4.907 -4.486 -17.722 1.00 70.88 70 PRO A CA 1
ATOM 541 C C . PRO A 1 70 ? -3.918 -5.662 -17.670 1.00 70.88 70 PRO A C 1
ATOM 543 O O . PRO A 1 70 ? -4.326 -6.816 -17.693 1.00 70.88 70 PRO A O 1
ATOM 546 N N . LYS A 1 71 ? -2.616 -5.380 -17.524 1.00 70.38 71 LYS A N 1
ATOM 547 C CA . LYS A 1 71 ? -1.563 -6.394 -17.330 1.00 70.38 71 LYS A CA 1
ATOM 548 C C . LYS A 1 71 ? -1.382 -6.840 -15.871 1.00 70.38 71 LYS A C 1
ATOM 550 O O . LYS A 1 71 ? -0.477 -7.606 -15.570 1.00 70.38 71 LYS A O 1
ATOM 555 N N . GLY A 1 72 ? -2.178 -6.323 -14.937 1.00 63.22 72 GLY A N 1
ATOM 556 C CA . GLY A 1 72 ? -2.143 -6.674 -13.515 1.00 63.22 72 GLY A CA 1
ATOM 557 C C . GLY A 1 72 ? -0.948 -6.146 -12.714 1.00 63.22 72 GLY A C 1
ATOM 558 O O . GLY A 1 72 ? -1.023 -6.132 -11.484 1.00 63.22 72 GLY A O 1
ATOM 559 N N . GLN A 1 73 ? 0.113 -5.673 -13.370 1.00 66.00 73 GLN A N 1
ATOM 560 C CA . GLN A 1 73 ? 1.302 -5.071 -12.762 1.00 66.00 73 GLN A CA 1
ATOM 561 C C . GLN A 1 73 ? 1.606 -3.730 -13.444 1.00 66.00 73 GLN A C 1
ATOM 563 O O . GLN A 1 73 ? 1.622 -3.640 -14.672 1.00 66.00 73 GLN A O 1
ATOM 568 N N . GLY A 1 74 ? 1.815 -2.672 -12.657 1.00 72.94 74 GLY A N 1
ATOM 569 C CA . GLY A 1 74 ? 2.143 -1.343 -13.178 1.00 72.94 74 GLY A CA 1
ATOM 570 C C . GLY A 1 74 ? 1.856 -0.212 -12.193 1.00 72.94 74 GLY A C 1
ATOM 571 O O . GLY A 1 74 ? 1.070 -0.380 -11.267 1.00 72.94 74 GLY A O 1
ATOM 572 N N . ALA A 1 75 ? 2.456 0.957 -12.440 1.00 77.00 75 ALA A N 1
ATOM 573 C CA . ALA A 1 75 ? 2.415 2.139 -11.565 1.00 77.00 75 ALA A CA 1
ATOM 574 C C . ALA A 1 75 ? 1.009 2.746 -11.349 1.00 77.00 75 ALA A C 1
ATOM 576 O O . ALA A 1 75 ? 0.826 3.622 -10.501 1.00 77.00 75 ALA A O 1
ATOM 577 N N . SER A 1 76 ? 0.021 2.291 -12.121 1.00 82.19 76 SER A N 1
ATOM 578 C CA . SER A 1 76 ? -1.388 2.679 -12.004 1.00 82.19 76 SER A CA 1
ATOM 579 C C . SER A 1 76 ? -2.191 1.777 -11.062 1.00 82.19 76 SER A C 1
ATOM 581 O O . SER A 1 76 ? -3.396 1.972 -10.946 1.00 82.19 76 SER A O 1
ATOM 583 N N . LEU A 1 77 ? -1.569 0.778 -10.418 1.00 86.69 77 LEU A N 1
ATOM 584 C CA . LEU A 1 77 ? -2.240 -0.032 -9.401 1.00 86.69 77 LEU A CA 1
ATOM 585 C C . LEU A 1 77 ? -2.508 0.839 -8.167 1.00 86.69 77 LEU A C 1
ATOM 587 O O . LEU A 1 77 ? -1.558 1.367 -7.582 1.00 86.69 77 LEU A O 1
ATOM 591 N N . VAL A 1 78 ? -3.778 0.959 -7.787 1.00 91.25 78 VAL A N 1
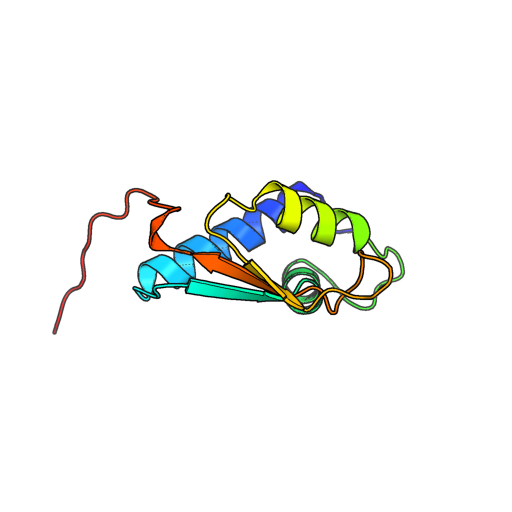ATOM 592 C CA . VAL A 1 78 ? -4.253 1.664 -6.593 1.00 91.25 78 VAL A CA 1
ATOM 593 C C . VAL A 1 78 ? -5.059 0.693 -5.745 1.00 91.25 78 VAL A C 1
ATOM 595 O O . VAL A 1 78 ? -6.032 0.099 -6.218 1.00 91.25 78 VAL A O 1
ATOM 598 N N . ILE A 1 79 ? -4.649 0.540 -4.490 1.00 91.38 79 ILE A N 1
ATOM 599 C CA . ILE A 1 79 ? -5.298 -0.335 -3.518 1.00 91.38 79 ILE A CA 1
ATOM 600 C C . ILE A 1 79 ? -5.721 0.509 -2.319 1.00 91.38 79 ILE A C 1
ATOM 602 O O . ILE A 1 79 ? -4.916 1.247 -1.752 1.00 91.38 79 ILE A O 1
ATOM 606 N N . ARG A 1 80 ? -6.993 0.375 -1.952 1.00 91.50 80 ARG A N 1
ATOM 607 C CA . ARG A 1 80 ? -7.600 0.926 -0.750 1.00 91.50 80 ARG A CA 1
ATOM 608 C C . ARG A 1 80 ? -7.485 -0.083 0.381 1.00 91.50 80 ARG A C 1
ATOM 610 O O . ARG A 1 80 ? -8.128 -1.133 0.337 1.00 91.50 80 ARG A O 1
ATOM 617 N N . TYR A 1 81 ? -6.716 0.265 1.401 1.00 89.19 81 TYR A N 1
ATOM 618 C CA . TYR A 1 81 ? -6.573 -0.527 2.617 1.00 89.19 81 TYR A CA 1
ATOM 619 C C . TYR A 1 81 ? -7.465 0.021 3.721 1.00 89.19 81 TYR A C 1
ATOM 621 O O . TYR A 1 81 ? -7.513 1.231 3.936 1.00 89.19 81 TYR A O 1
ATOM 629 N N . LYS A 1 82 ? -8.152 -0.851 4.459 1.00 87.00 82 LYS A N 1
ATOM 630 C CA . LYS A 1 82 ? -8.976 -0.446 5.605 1.00 87.00 82 LYS A CA 1
ATOM 631 C C . LYS A 1 82 ? -8.143 -0.401 6.879 1.00 87.00 82 LYS A C 1
ATOM 633 O O . LYS A 1 82 ? -7.823 -1.437 7.464 1.00 87.00 82 LYS A O 1
ATOM 638 N N . CYS A 1 83 ? -7.865 0.802 7.371 1.00 75.88 83 CYS A N 1
ATOM 639 C CA . CYS A 1 83 ? -7.036 1.032 8.557 1.00 75.88 83 CYS A CA 1
ATOM 640 C C . CYS A 1 83 ? -7.586 0.349 9.820 1.00 75.88 83 CYS A C 1
ATOM 642 O O . CYS A 1 83 ? -6.806 -0.120 10.646 1.00 75.88 83 CYS A O 1
ATOM 644 N N . HIS A 1 84 ? -8.909 0.178 9.926 1.00 70.50 84 HIS A N 1
ATOM 645 C CA . HIS A 1 84 ? -9.563 -0.544 11.029 1.00 70.50 84 HIS A CA 1
ATOM 646 C C . HIS A 1 84 ? -9.018 -1.966 11.270 1.00 70.50 84 HIS A C 1
ATOM 648 O O . HIS A 1 84 ? -9.024 -2.443 12.406 1.00 70.50 84 HIS A O 1
ATOM 654 N N . HIS A 1 85 ? -8.538 -2.653 10.227 1.00 65.25 85 HIS A N 1
ATOM 655 C CA . HIS A 1 85 ? -8.022 -4.023 10.335 1.00 65.25 85 HIS A CA 1
ATOM 656 C C . HIS A 1 85 ? -6.525 -4.107 10.637 1.00 65.25 85 HIS A C 1
ATOM 658 O O . HIS A 1 85 ? -6.021 -5.185 10.966 1.00 65.25 85 HIS A O 1
ATOM 664 N N . TYR A 1 86 ? -5.794 -3.003 10.527 1.00 63.84 86 TYR A N 1
ATOM 665 C CA . TYR A 1 86 ? -4.370 -2.943 10.831 1.00 63.84 86 TYR A CA 1
ATOM 666 C C . TYR A 1 86 ? -4.194 -2.292 12.195 1.00 63.84 86 TYR A C 1
ATOM 668 O O . TYR A 1 86 ? -3.545 -1.273 12.293 1.00 63.84 86 TYR A O 1
ATOM 676 N N . ARG A 1 87 ? -4.782 -2.850 13.262 1.00 56.41 87 ARG A N 1
ATOM 677 C CA . ARG A 1 87 ? -4.567 -2.348 14.630 1.00 56.41 87 ARG A CA 1
ATOM 678 C C . ARG A 1 87 ? -3.110 -2.565 15.041 1.00 56.41 87 ARG A C 1
ATOM 680 O O . ARG A 1 87 ? -2.782 -3.568 15.667 1.00 56.41 87 ARG A O 1
ATOM 687 N N . VAL A 1 88 ? -2.237 -1.623 14.701 1.00 52.94 88 VAL A N 1
ATOM 688 C CA . VAL A 1 88 ? -0.975 -1.452 15.413 1.00 52.94 88 VAL A CA 1
ATOM 689 C C . VAL A 1 88 ? -1.370 -0.860 16.760 1.00 52.94 88 VAL A C 1
ATOM 691 O O . VAL A 1 88 ? -2.206 0.039 16.817 1.00 52.94 88 VAL A O 1
ATOM 694 N N . ILE A 1 89 ? -0.871 -1.422 17.857 1.00 50.31 89 ILE A N 1
ATOM 695 C CA . ILE A 1 89 ? -1.228 -1.004 19.216 1.00 50.31 89 ILE A CA 1
ATOM 696 C C . ILE A 1 89 ? -0.677 0.412 19.446 1.00 50.31 89 ILE A C 1
ATOM 698 O O . ILE A 1 89 ? 0.387 0.591 20.026 1.00 50.31 89 ILE A O 1
ATOM 702 N N . PHE A 1 90 ? -1.381 1.430 18.961 1.00 45.78 90 PHE A N 1
ATOM 703 C CA . PHE A 1 90 ? -1.136 2.820 19.298 1.00 45.78 90 PHE A CA 1
ATOM 704 C C . PHE A 1 90 ? -2.103 3.172 20.419 1.00 45.78 90 PHE A C 1
ATOM 706 O O . PHE A 1 90 ? -3.309 3.321 20.219 1.00 45.78 90 PHE A O 1
ATOM 713 N N . ARG A 1 91 ? -1.560 3.246 21.639 1.00 45.09 91 ARG A N 1
ATOM 714 C CA . ARG A 1 91 ? -2.221 3.927 22.751 1.00 45.09 91 ARG A CA 1
ATOM 715 C C . ARG A 1 91 ? -2.576 5.328 22.260 1.00 45.09 91 ARG A C 1
ATOM 717 O O . ARG A 1 91 ? -1.692 6.140 22.007 1.00 45.09 91 ARG A O 1
ATOM 724 N N . PHE A 1 92 ? -3.870 5.560 22.087 1.00 43.44 92 PHE A N 1
ATOM 725 C CA . PHE A 1 92 ? -4.462 6.859 21.817 1.00 43.44 92 PHE A CA 1
ATOM 726 C C . PHE A 1 92 ? -3.904 7.882 22.811 1.00 43.44 92 PHE A C 1
ATOM 728 O O . PHE A 1 92 ? -4.241 7.854 23.990 1.00 43.44 92 PHE A O 1
ATOM 735 N N . CYS A 1 93 ? -3.073 8.798 22.329 1.00 36.94 93 CYS A N 1
ATOM 736 C CA . CYS A 1 93 ? -2.882 10.091 22.965 1.00 36.94 93 CYS A CA 1
ATOM 737 C C . CYS A 1 93 ? -3.269 11.148 21.929 1.00 36.94 93 CYS A C 1
ATOM 739 O O . CYS A 1 93 ? -2.430 11.850 21.376 1.00 36.94 93 CYS A O 1
ATOM 741 N N . LYS A 1 94 ? -4.567 11.203 21.599 1.00 44.72 94 LYS A N 1
ATOM 742 C CA . LYS A 1 94 ? -5.154 12.430 21.060 1.00 44.72 94 LYS A CA 1
ATOM 743 C C . LYS A 1 94 ? -5.240 13.399 22.237 1.00 44.72 94 LYS A C 1
ATOM 745 O O . LYS A 1 94 ? -6.202 13.361 22.999 1.00 44.72 94 LYS A O 1
ATOM 750 N N . LEU A 1 95 ? -4.200 14.211 22.405 1.00 42.00 95 LEU A N 1
ATOM 751 C CA . LEU A 1 95 ? -4.285 15.458 23.150 1.00 42.00 95 LEU A CA 1
ATOM 752 C C . LEU A 1 95 ? -5.135 16.399 22.284 1.00 42.00 95 LEU A C 1
ATOM 754 O O . LEU A 1 95 ? -4.656 16.948 21.295 1.00 42.00 95 LEU A O 1
ATOM 758 N N . VAL A 1 96 ? -6.428 16.477 22.586 1.00 41.47 96 VAL A N 1
ATOM 759 C CA . VAL A 1 96 ? -7.261 17.601 22.157 1.00 41.47 96 VAL A CA 1
ATOM 760 C C . VAL A 1 96 ? -6.810 18.771 23.031 1.00 41.47 96 VAL A C 1
ATOM 762 O O . VAL A 1 96 ? -7.011 18.722 24.244 1.00 41.47 96 VAL A O 1
ATOM 765 N N . VAL A 1 97 ? -6.104 19.731 22.434 1.00 48.53 97 VAL A N 1
ATOM 766 C CA . VAL A 1 97 ? -5.838 21.052 23.027 1.00 48.53 97 VAL A CA 1
ATOM 767 C C . VAL A 1 97 ? -6.927 21.998 22.558 1.00 48.53 97 VAL A C 1
ATOM 769 O O . VAL A 1 97 ? -7.264 21.918 21.354 1.00 48.53 97 VAL A O 1
#

Radius of gyration: 14.29 Å; Cα contacts (8 Å, |Δi|>4): 121; chains: 1; bounding box: 33×31×41 Å

pLDDT: mean 76.82, std 14.83, range [36.94, 92.06]

Nearest PDB structures (foldseek):
  6lbs-assembly3_C  TM=4.503E-01  e=1.116E-01  Kluyveromyces lactis
  6lbs-assembly5_E  TM=4.607E-01  e=1.866E-01  Kluyveromyces lactis
  6lbt-assembly1_D  TM=4.459E-01  e=3.122E-01  Kluyveromyces lactis
  6lbs-assembly6_F  TM=4.511E-01  e=3.330E-01  Kluyveromyces lactis
  6lbs-assembly2_B  TM=4.251E-01  e=3.551E-01  Kluyveromyces lactis

Foldseek 3Di:
DQQDLVLLLVLVVVQLVVCVLVVHQKDKDFLLVSRVVSDDPPDPPCCQQSNLVSVVVPDDPVKDFPDADPVRTDRRTIIMGGSVVVPPPDDDPPPPD

Solvent-accessible surface area (backbone atoms only — not comparable to full-atom values): 5948 Å² total; per-residue (Å²): 133,82,72,50,75,64,50,49,51,52,55,51,52,50,51,52,52,51,37,48,76,73,66,39,67,56,44,80,48,39,43,41,59,55,46,47,72,63,37,80,65,96,44,98,78,72,56,47,58,58,47,41,49,53,54,59,70,69,55,53,96,84,37,46,76,79,36,68,41,96,79,74,53,44,58,65,26,26,39,36,38,45,38,78,78,60,76,69,94,68,81,84,77,81,78,83,127

Mean predicted aligned error: 8.57 Å

Sequence (97 aa):
MAPTAQDFQSALEEAFKSAQNQGEAYIDIKSGDLHKRVGEYPGSNHRMPVCCDIMKRNMKTADQILQQPPKGQGASLVIRYKCHHYRVIFRFCKLVV

Secondary structure (DSSP, 8-state):
-PPPHHHHHHHHHHHHHHHHHHT-SEEEEEHHHHHHHHS-SS-SS--HHHHHHHHHHH--TT-EEEE--TTS-STT-EEEEEGGG------------